Protein AF-A0A7R9VE18-F1 (afdb_monomer_lite)

Foldseek 3Di:
DQDLVNVVVVLVVVLVVLVVVPFDLDPPLFDCLLLPPVSLVVQQAQDLPDDVDPVVSVVSVVVVVVLNVLSVVLNVLVVCCVPPNDPSDDPVSSSSVNSRSSRVNVVVSVVRNVNSVVSVVVVVVVVVVVVVVCCLVPPDDPVRVVVVVVVVVVVVVVVVVVVD

Structure (mmCIF, N/CA/C/O backbone):
data_AF-A0A7R9VE18-F1
#
_entry.id   AF-A0A7R9VE18-F1
#
loop_
_atom_site.group_PDB
_atom_site.id
_atom_site.type_symbol
_atom_site.label_atom_id
_atom_site.label_alt_id
_atom_site.label_comp_id
_atom_site.label_asym_id
_atom_site.label_entity_id
_atom_site.label_seq_id
_atom_site.pdbx_PDB_ins_code
_atom_site.Cartn_x
_atom_site.Cartn_y
_atom_site.Cartn_z
_atom_site.occupancy
_atom_site.B_iso_or_equiv
_atom_site.auth_seq_id
_atom_site.auth_comp_id
_atom_site.auth_asym_id
_atom_site.auth_atom_id
_atom_site.pdbx_PDB_model_num
ATOM 1 N N . LYS A 1 1 ? -34.840 -4.458 14.237 1.00 66.94 1 LYS A N 1
ATOM 2 C CA . LYS A 1 1 ? -34.015 -3.691 15.209 1.00 66.94 1 LYS A CA 1
ATOM 3 C C . LYS A 1 1 ? -32.749 -4.490 15.499 1.00 66.94 1 LYS A C 1
ATOM 5 O O . LYS A 1 1 ? -32.875 -5.637 15.898 1.00 66.94 1 LYS A O 1
ATOM 10 N N . VAL A 1 2 ? -31.559 -3.929 15.269 1.00 76.50 2 VAL A N 1
ATOM 11 C CA . VAL A 1 2 ? -30.286 -4.607 15.578 1.00 76.50 2 VAL A CA 1
ATOM 12 C C . VAL A 1 2 ? -30.043 -4.544 17.085 1.00 76.50 2 VAL A C 1
ATOM 14 O O . VAL A 1 2 ? -30.038 -3.456 17.659 1.00 76.50 2 VAL A O 1
ATOM 17 N N . THR A 1 3 ? -29.860 -5.694 17.731 1.00 87.75 3 THR A N 1
ATOM 18 C CA . THR A 1 3 ? -29.634 -5.774 19.182 1.00 87.75 3 THR A CA 1
ATOM 19 C C . THR A 1 3 ? -28.140 -5.719 19.517 1.00 87.75 3 THR A C 1
ATOM 21 O O . THR A 1 3 ? -27.286 -6.006 18.675 1.00 87.75 3 THR A O 1
ATOM 24 N N . LYS A 1 4 ? -27.797 -5.357 20.761 1.00 84.25 4 LYS A N 1
ATOM 25 C CA . LYS A 1 4 ? -26.402 -5.338 21.244 1.00 84.25 4 LYS A CA 1
ATOM 26 C C . LYS A 1 4 ? -25.677 -6.688 21.028 1.00 84.25 4 LYS A C 1
ATOM 28 O O . LYS A 1 4 ? -24.573 -6.653 20.488 1.00 84.25 4 LYS A O 1
ATOM 33 N N . PRO A 1 5 ? -26.291 -7.858 21.312 1.00 87.19 5 PRO A N 1
ATOM 34 C CA . PRO A 1 5 ? -25.680 -9.157 21.013 1.00 87.19 5 PRO A CA 1
ATOM 35 C C . PRO A 1 5 ? -25.388 -9.388 19.525 1.00 87.19 5 PRO A C 1
ATOM 37 O O . PRO A 1 5 ? -24.366 -9.981 19.193 1.00 87.19 5 PRO A O 1
ATOM 40 N N . MET A 1 6 ? -26.244 -8.901 18.618 1.00 89.31 6 MET A N 1
ATOM 41 C CA . MET A 1 6 ? -26.006 -9.032 17.174 1.00 89.31 6 MET A CA 1
ATOM 42 C C . MET A 1 6 ? -24.781 -8.229 16.728 1.00 89.31 6 MET A C 1
ATOM 44 O O . MET A 1 6 ? -23.976 -8.742 15.957 1.00 89.31 6 MET A O 1
ATOM 48 N N . LYS A 1 7 ? -24.606 -7.001 17.240 1.00 86.38 7 LYS A N 1
ATOM 49 C CA . LYS A 1 7 ? -23.421 -6.175 16.942 1.00 86.38 7 LYS A CA 1
ATOM 50 C C . LYS A 1 7 ? -22.138 -6.832 17.444 1.00 86.38 7 LYS A C 1
ATOM 52 O O . LYS A 1 7 ? -21.143 -6.848 16.731 1.00 86.38 7 LYS A O 1
ATOM 57 N N . GLN A 1 8 ? -22.179 -7.399 18.649 1.00 87.56 8 GLN A N 1
ATOM 58 C CA . GLN A 1 8 ? -21.026 -8.077 19.233 1.00 87.56 8 GLN A CA 1
ATOM 59 C C . GLN A 1 8 ? -20.648 -9.336 18.445 1.00 87.56 8 GLN A C 1
ATOM 61 O O . GLN A 1 8 ? -19.475 -9.540 18.152 1.00 87.56 8 GLN A O 1
ATOM 66 N N . ARG A 1 9 ? -21.635 -10.144 18.036 1.00 92.06 9 ARG A N 1
ATOM 67 C CA . ARG A 1 9 ? -21.393 -11.310 17.177 1.00 92.06 9 ARG A CA 1
ATOM 68 C C . ARG A 1 9 ? -20.764 -10.903 15.845 1.00 92.06 9 ARG A C 1
ATOM 70 O O . ARG A 1 9 ? -19.720 -11.435 15.497 1.00 92.06 9 ARG A O 1
ATOM 77 N N . ALA A 1 10 ? -21.335 -9.905 15.170 1.00 92.75 10 ALA A N 1
ATOM 78 C CA . ALA A 1 10 ? -20.797 -9.404 13.907 1.00 92.75 10 ALA A CA 1
ATOM 79 C C . ALA A 1 10 ? -19.346 -8.906 14.038 1.00 92.75 10 ALA A C 1
ATOM 81 O O . ALA A 1 10 ? -18.534 -9.136 13.148 1.00 92.75 10 ALA A O 1
ATOM 82 N N . LEU A 1 11 ? -19.000 -8.259 15.157 1.00 92.19 11 LEU A N 1
ATOM 83 C CA . LEU A 1 11 ? -17.63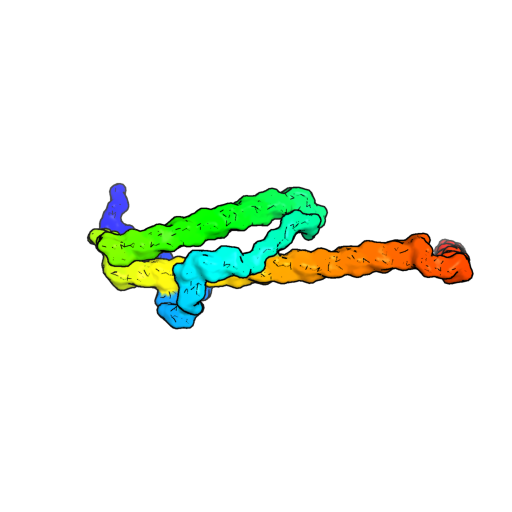8 -7.793 15.418 1.00 92.19 11 LEU A CA 1
ATOM 84 C C . LEU A 1 11 ? -16.651 -8.954 15.622 1.00 92.19 11 LEU A C 1
ATOM 86 O O . LEU A 1 11 ? -15.540 -8.926 15.095 1.00 92.19 11 LEU A O 1
ATOM 90 N N . VAL A 1 12 ? -17.057 -9.987 16.361 1.00 92.94 12 VAL A N 1
ATOM 91 C CA . VAL A 1 12 ? -16.240 -11.193 16.565 1.00 92.94 12 VAL A CA 1
ATOM 92 C C . VAL A 1 12 ? -16.041 -11.948 15.250 1.00 92.94 12 VAL A C 1
ATOM 94 O O . VAL A 1 12 ? -14.915 -12.346 14.944 1.00 92.94 12 VAL A O 1
ATOM 97 N N . ASP A 1 13 ? -17.101 -12.093 14.454 1.00 96.56 13 ASP A N 1
ATOM 98 C CA . ASP A 1 13 ? -17.043 -12.734 13.139 1.00 96.56 13 ASP A CA 1
ATOM 99 C C . ASP A 1 13 ? -16.123 -11.952 12.188 1.00 96.56 13 ASP A C 1
ATOM 101 O O . ASP A 1 13 ? -15.306 -12.549 11.484 1.00 96.56 13 ASP A O 1
ATOM 105 N N . LEU A 1 14 ? -16.169 -10.615 12.235 1.00 95.81 14 LEU A N 1
ATOM 106 C CA . LEU A 1 14 ? -15.249 -9.753 11.494 1.00 95.81 14 LEU A CA 1
ATOM 107 C C . LEU A 1 14 ? -13.789 -9.995 11.901 1.00 95.81 14 LEU A C 1
ATOM 109 O O . LEU A 1 14 ? -12.941 -10.175 11.032 1.00 95.81 14 LEU A O 1
ATOM 113 N N . PHE A 1 15 ? -13.471 -10.040 13.198 1.00 95.81 15 PHE A N 1
ATOM 114 C CA . PHE A 1 15 ? -12.097 -10.305 13.651 1.00 95.81 15 PHE A CA 1
ATOM 115 C C . PHE A 1 15 ? -11.588 -11.678 13.231 1.00 95.81 15 PHE A C 1
ATOM 117 O O . PHE A 1 15 ? -10.413 -11.822 12.887 1.00 95.81 15 PHE A O 1
ATOM 124 N N . LYS A 1 16 ? -12.462 -12.686 13.263 1.00 96.75 16 LYS A N 1
ATOM 125 C CA . LYS A 1 16 ? -12.130 -14.030 12.801 1.00 96.75 16 LYS A CA 1
ATOM 126 C C . LYS A 1 16 ? -11.820 -14.020 11.304 1.00 96.75 16 LYS A C 1
ATOM 128 O O . LYS A 1 16 ? -10.747 -14.474 10.919 1.00 96.75 16 LYS A O 1
ATOM 133 N N . SER A 1 17 ? -12.696 -13.417 10.503 1.00 97.62 17 SER A N 1
ATOM 134 C CA . SER A 1 17 ? -12.516 -13.295 9.054 1.00 97.62 17 SER A CA 1
ATOM 135 C C . SER A 1 17 ? -11.238 -12.531 8.692 1.00 97.62 17 SER A C 1
ATOM 137 O O . SER A 1 17 ? -10.455 -12.990 7.864 1.00 97.62 17 SER A O 1
ATOM 139 N N . LEU A 1 18 ? -10.944 -11.412 9.363 1.00 96.31 18 LEU A N 1
ATOM 140 C CA . LEU A 1 18 ? -9.703 -10.661 9.140 1.00 96.31 18 LEU A CA 1
ATOM 141 C C . LEU A 1 18 ? -8.462 -11.525 9.397 1.00 96.31 18 LEU A C 1
ATOM 143 O O . LEU A 1 18 ? -7.531 -11.528 8.595 1.00 96.31 18 LEU A O 1
ATOM 147 N N . LYS A 1 19 ? -8.458 -12.302 10.482 1.00 96.12 19 LYS A N 1
ATOM 148 C CA . LYS A 1 19 ? -7.345 -13.200 10.799 1.00 96.12 19 LYS A CA 1
ATOM 149 C C . LYS A 1 19 ? -7.192 -14.330 9.775 1.00 96.12 19 LYS A C 1
ATOM 151 O O . LYS A 1 19 ? -6.069 -14.662 9.410 1.00 96.12 19 LYS A O 1
ATOM 156 N N . GLU A 1 20 ? -8.301 -14.904 9.312 1.00 97.44 20 GLU A N 1
ATOM 157 C CA . GLU A 1 20 ? -8.314 -15.934 8.261 1.00 97.44 20 GLU A CA 1
ATOM 158 C C . GLU A 1 20 ? -7.766 -15.403 6.928 1.00 97.44 20 GLU A C 1
ATOM 160 O O . GLU A 1 20 ? -7.095 -16.135 6.209 1.00 97.44 20 GLU A O 1
ATOM 165 N N . ASN A 1 21 ? -7.957 -14.111 6.648 1.00 96.50 21 ASN A N 1
ATOM 166 C CA . ASN A 1 21 ? -7.415 -13.426 5.472 1.00 96.50 21 ASN A CA 1
ATOM 167 C C . ASN A 1 21 ? -5.995 -12.858 5.686 1.00 96.50 21 ASN A C 1
ATOM 169 O O . ASN A 1 21 ? -5.550 -11.994 4.933 1.00 96.50 21 ASN A O 1
ATOM 173 N N . GLY A 1 22 ? -5.272 -13.315 6.713 1.00 95.19 22 GLY A N 1
ATOM 174 C CA . GLY A 1 22 ? -3.863 -12.971 6.922 1.00 95.19 22 GLY A CA 1
ATOM 175 C C . GLY A 1 22 ? -3.605 -11.649 7.652 1.00 95.19 22 GLY A C 1
ATOM 176 O O . GLY A 1 22 ? -2.450 -11.241 7.774 1.00 95.19 22 GLY A O 1
ATOM 177 N N . PHE A 1 23 ? -4.631 -10.980 8.187 1.00 96.56 23 PHE A N 1
ATOM 178 C CA . PHE A 1 23 ? -4.404 -9.800 9.019 1.00 96.56 23 PHE A CA 1
ATOM 179 C C . PHE A 1 23 ? -3.913 -10.197 10.415 1.00 96.56 23 PHE A C 1
ATOM 181 O O . PHE A 1 23 ? -4.441 -11.108 11.057 1.00 96.56 23 PHE A O 1
ATOM 188 N N . SER A 1 24 ? -2.935 -9.454 10.933 1.00 95.00 24 SER A N 1
ATOM 189 C CA . SER A 1 24 ? -2.418 -9.645 12.286 1.00 95.00 24 SER A CA 1
ATOM 190 C C . SER A 1 24 ? -2.966 -8.594 13.248 1.00 95.00 24 SER A C 1
ATOM 192 O O . SER A 1 24 ? -2.941 -7.397 12.973 1.00 95.00 24 SER A O 1
ATOM 194 N N . SER A 1 25 ? -3.405 -9.041 14.425 1.00 92.88 25 SER A N 1
ATOM 195 C CA . SER A 1 25 ? -3.766 -8.168 15.548 1.00 92.88 25 SER A CA 1
ATOM 196 C C . SER A 1 25 ? -2.624 -7.993 16.561 1.00 92.88 25 SER A C 1
ATOM 198 O O . SER A 1 25 ? -2.837 -7.459 17.651 1.00 92.88 25 SER A O 1
ATOM 200 N N . LEU A 1 26 ? -1.429 -8.518 16.273 1.00 92.12 26 LEU A N 1
ATOM 201 C CA . LEU A 1 26 ? -0.285 -8.452 17.180 1.00 92.12 26 LEU A CA 1
ATOM 202 C C . LEU A 1 26 ? 0.329 -7.049 17.163 1.00 92.12 26 LEU A C 1
ATOM 204 O O . LEU A 1 26 ? 0.538 -6.453 16.115 1.00 92.12 26 LEU A O 1
ATOM 208 N N . LYS A 1 27 ? 0.692 -6.520 18.335 1.00 86.25 27 LYS A N 1
ATOM 209 C CA . LYS A 1 27 ? 1.298 -5.180 18.448 1.00 86.25 27 LYS A CA 1
ATOM 210 C C . LYS A 1 27 ? 2.607 -5.037 17.663 1.00 86.25 27 LYS A C 1
ATOM 212 O O . LYS A 1 27 ? 2.918 -3.948 17.187 1.00 86.25 27 LYS A O 1
ATOM 217 N N . TRP A 1 28 ? 3.362 -6.126 17.568 1.00 88.31 28 TRP A N 1
ATOM 218 C CA . TRP A 1 28 ? 4.713 -6.168 17.006 1.00 88.31 28 TRP A CA 1
ATOM 219 C C . TRP A 1 28 ? 4.737 -6.465 15.509 1.00 88.31 28 TRP A C 1
ATOM 221 O O . TRP A 1 28 ? 5.788 -6.344 14.896 1.00 88.31 28 TRP A O 1
ATOM 231 N N . SER A 1 29 ? 3.602 -6.850 14.911 1.00 89.75 29 SER A N 1
ATOM 232 C CA . SER A 1 29 ? 3.548 -7.101 13.467 1.00 89.75 29 SER A CA 1
ATOM 233 C C . SER A 1 29 ? 3.563 -5.816 12.644 1.00 89.75 29 SER A C 1
ATOM 235 O O . SER A 1 29 ? 3.686 -5.886 11.429 1.00 89.75 29 SER A O 1
ATOM 237 N N . VAL A 1 30 ? 3.413 -4.653 13.287 1.00 90.31 30 VAL A N 1
ATOM 238 C CA . VAL A 1 30 ? 3.412 -3.353 12.616 1.00 90.31 30 VAL A CA 1
ATOM 239 C C . VAL A 1 30 ? 4.520 -2.470 13.194 1.00 90.31 30 VAL A C 1
ATOM 241 O O . VAL A 1 30 ? 4.495 -2.187 14.398 1.00 90.31 30 VAL A O 1
ATOM 244 N N . PRO A 1 31 ? 5.477 -2.015 12.363 1.00 91.62 31 PRO A N 1
ATOM 245 C CA . PRO A 1 31 ? 6.499 -1.057 12.773 1.00 91.62 31 PRO A CA 1
ATOM 246 C C . PRO A 1 31 ? 5.876 0.244 13.293 1.00 91.62 31 PRO A C 1
ATOM 248 O O . PRO A 1 31 ? 4.845 0.696 12.791 1.00 91.62 31 PRO A O 1
ATOM 251 N N . SER A 1 32 ? 6.500 0.877 14.290 1.00 88.88 32 SER A N 1
ATOM 252 C CA . SER A 1 32 ? 5.981 2.121 14.879 1.00 88.88 32 SER A CA 1
ATOM 253 C C . SER A 1 32 ? 5.889 3.264 13.869 1.00 88.88 32 SER A C 1
ATOM 255 O O . SER A 1 32 ? 5.005 4.102 13.996 1.00 88.88 32 SER A O 1
ATOM 257 N N . GLN A 1 33 ? 6.723 3.246 12.832 1.00 89.62 33 GLN A N 1
ATOM 258 C CA . GLN A 1 33 ? 6.760 4.231 11.754 1.00 89.62 33 GLN A CA 1
ATOM 259 C C . GLN A 1 33 ? 5.428 4.314 10.996 1.00 89.62 33 GLN A C 1
ATOM 261 O O . GLN A 1 33 ? 5.014 5.396 10.611 1.00 89.62 33 GLN A O 1
ATOM 266 N N . ILE A 1 34 ? 4.689 3.206 10.859 1.00 88.56 34 ILE A N 1
ATOM 267 C CA . ILE A 1 34 ? 3.358 3.202 10.216 1.00 88.56 34 ILE A CA 1
ATOM 268 C C . ILE A 1 34 ? 2.321 3.985 11.040 1.00 88.56 34 ILE A C 1
ATOM 270 O O . ILE A 1 34 ? 1.256 4.362 10.545 1.00 88.56 34 ILE A O 1
ATOM 274 N N . ARG A 1 35 ? 2.607 4.248 12.320 1.00 86.31 35 ARG A N 1
ATOM 275 C CA . ARG A 1 35 ? 1.752 5.082 13.171 1.00 86.31 35 ARG A CA 1
ATOM 276 C C . ARG A 1 35 ? 2.006 6.572 12.973 1.00 86.31 35 ARG A C 1
ATOM 278 O O . ARG A 1 35 ? 1.146 7.372 13.327 1.00 86.31 35 ARG A O 1
ATOM 285 N N . GLU A 1 36 ? 3.151 6.935 12.410 1.00 88.56 36 GLU A N 1
ATOM 286 C CA . GLU A 1 36 ? 3.571 8.314 12.213 1.00 88.56 36 GLU A CA 1
ATOM 287 C C . GLU A 1 36 ? 3.193 8.776 10.806 1.00 88.56 36 GLU A C 1
ATOM 289 O O . GLU A 1 36 ? 3.773 8.340 9.813 1.00 88.56 36 GLU A O 1
ATOM 294 N N . MET A 1 37 ? 2.240 9.709 10.714 1.00 84.88 37 MET A N 1
ATOM 295 C CA . MET A 1 37 ? 1.785 10.250 9.426 1.00 84.88 37 MET A CA 1
ATOM 296 C C . MET A 1 37 ? 2.950 10.764 8.572 1.00 84.88 37 MET A C 1
ATOM 298 O O . MET A 1 37 ? 2.996 10.511 7.375 1.00 84.88 37 MET A O 1
ATOM 302 N N . ILE A 1 38 ? 3.922 11.435 9.194 1.00 87.31 38 ILE A N 1
ATOM 303 C CA . ILE A 1 38 ? 5.091 11.993 8.502 1.00 87.31 38 ILE A CA 1
ATOM 304 C C . ILE A 1 38 ? 5.864 10.900 7.748 1.00 87.31 38 ILE A C 1
ATOM 306 O O . ILE A 1 38 ? 6.257 11.120 6.607 1.00 87.31 38 ILE A O 1
ATOM 310 N N . GLN A 1 39 ? 6.023 9.714 8.339 1.00 89.31 39 GLN A N 1
ATOM 311 C CA . GLN A 1 39 ? 6.731 8.594 7.709 1.00 89.31 39 GLN A CA 1
ATOM 312 C C . GLN A 1 39 ? 5.942 8.026 6.523 1.00 89.31 39 GLN A C 1
ATOM 314 O O . GLN A 1 39 ? 6.522 7.677 5.499 1.00 89.31 39 GLN A O 1
ATOM 319 N N . LEU A 1 40 ? 4.608 7.977 6.623 1.00 87.69 40 LEU A N 1
ATOM 320 C CA . LEU A 1 40 ? 3.747 7.532 5.521 1.00 87.69 40 LEU A CA 1
ATOM 321 C C . LEU A 1 40 ? 3.824 8.476 4.318 1.00 87.69 40 LEU A C 1
ATOM 323 O O . LEU A 1 40 ? 3.819 8.017 3.178 1.00 87.69 40 LEU A O 1
ATOM 327 N N . LEU A 1 41 ? 3.929 9.786 4.563 1.00 86.25 41 LEU A N 1
ATOM 328 C CA . LEU A 1 41 ? 4.070 10.789 3.504 1.00 86.25 41 LEU A CA 1
ATOM 329 C C . LEU A 1 41 ? 5.417 10.694 2.769 1.00 86.25 41 LEU A C 1
ATOM 331 O O . LEU A 1 41 ? 5.511 11.143 1.631 1.00 86.25 41 LEU A O 1
ATOM 335 N N . GLN A 1 42 ? 6.440 10.104 3.395 1.00 89.00 42 GLN A N 1
ATOM 336 C CA . GLN A 1 42 ? 7.759 9.887 2.791 1.00 89.00 42 GLN A CA 1
ATOM 337 C C . GLN A 1 42 ? 7.823 8.633 1.908 1.00 89.00 42 GLN A C 1
ATOM 339 O O . GLN A 1 42 ? 8.825 8.415 1.226 1.00 89.00 42 GLN A O 1
ATOM 344 N N . LEU A 1 43 ? 6.778 7.800 1.903 1.00 89.00 43 LEU A N 1
ATOM 345 C CA . LEU A 1 43 ? 6.749 6.597 1.078 1.00 89.00 43 LEU A CA 1
ATOM 346 C C . LEU A 1 43 ? 6.745 6.954 -0.417 1.00 89.00 43 LEU A C 1
ATOM 348 O O . LEU A 1 43 ? 6.025 7.876 -0.821 1.00 89.00 43 LEU A O 1
ATOM 352 N N . PRO A 1 44 ? 7.468 6.187 -1.254 1.00 87.12 44 PRO A N 1
ATOM 353 C CA . PRO A 1 44 ? 7.583 6.451 -2.683 1.00 87.12 44 PRO A CA 1
ATOM 354 C C . PRO A 1 44 ? 6.206 6.557 -3.336 1.00 87.12 44 PRO A C 1
ATOM 356 O O . PRO A 1 44 ? 5.348 5.691 -3.154 1.00 87.12 44 PRO A O 1
ATOM 359 N N . ILE A 1 45 ? 6.005 7.645 -4.077 1.00 85.12 45 ILE A N 1
ATOM 360 C CA . ILE A 1 45 ? 4.778 7.902 -4.826 1.00 85.12 45 ILE A CA 1
ATOM 361 C C . ILE A 1 45 ? 4.942 7.264 -6.207 1.00 85.12 45 ILE A C 1
ATOM 363 O O . ILE A 1 45 ? 5.941 7.555 -6.874 1.00 85.12 45 ILE A O 1
ATOM 367 N N . PRO A 1 46 ? 4.004 6.416 -6.654 1.00 80.00 46 PRO A N 1
ATOM 368 C CA . PRO A 1 46 ? 4.029 5.897 -8.012 1.00 80.00 46 PRO A CA 1
ATOM 369 C C . PRO A 1 46 ? 4.021 7.063 -9.023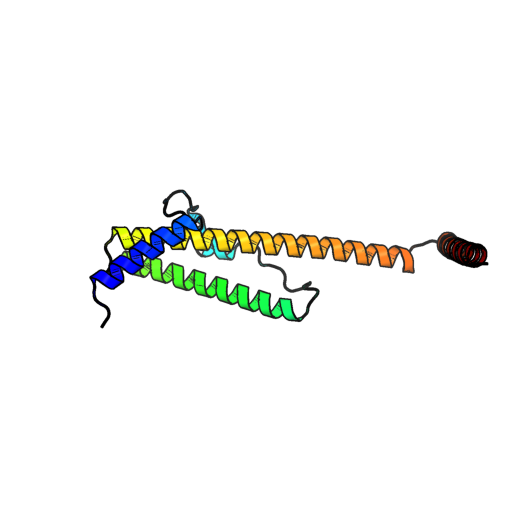 1.00 80.00 46 PRO A C 1
ATOM 371 O O . PRO A 1 46 ? 3.159 7.946 -8.931 1.00 80.00 46 PRO A O 1
ATOM 374 N N . PRO A 1 47 ? 4.991 7.136 -9.951 1.00 75.50 47 PRO A N 1
ATOM 375 C CA . PRO A 1 47 ? 5.089 8.256 -10.877 1.00 75.50 47 PRO A CA 1
ATOM 376 C C . PRO A 1 47 ? 3.927 8.239 -11.880 1.00 75.50 47 PRO A C 1
ATOM 378 O O . PRO A 1 47 ? 3.531 7.191 -12.379 1.00 75.50 47 PRO A O 1
ATOM 381 N N . LYS A 1 48 ? 3.388 9.423 -12.199 1.00 72.00 48 LYS A N 1
ATOM 382 C CA . LYS A 1 48 ? 2.228 9.581 -13.100 1.00 72.00 48 LYS A CA 1
ATOM 383 C C . LYS A 1 48 ? 2.558 9.409 -14.590 1.00 72.00 48 LYS A C 1
ATOM 385 O O . LYS A 1 48 ? 1.646 9.317 -15.401 1.00 72.00 48 LYS A O 1
ATOM 390 N N . ALA A 1 49 ? 3.840 9.465 -14.952 1.00 61.62 49 ALA A N 1
ATOM 391 C CA . ALA A 1 49 ? 4.274 9.807 -16.306 1.00 61.62 49 ALA A CA 1
ATOM 392 C C . ALA A 1 49 ? 4.216 8.661 -17.334 1.00 61.62 49 ALA A C 1
ATOM 394 O O . ALA A 1 49 ? 4.238 8.954 -18.522 1.00 61.62 49 ALA A O 1
ATOM 395 N N . MET A 1 50 ? 4.112 7.395 -16.919 1.00 60.06 50 MET A N 1
ATOM 396 C CA . MET A 1 50 ? 4.211 6.250 -17.839 1.00 60.06 50 MET A CA 1
ATOM 397 C C . MET A 1 50 ? 3.226 5.132 -17.507 1.00 60.06 50 MET A C 1
ATOM 399 O O . MET A 1 50 ? 3.582 3.972 -17.325 1.00 60.06 50 MET A O 1
ATOM 403 N N . LEU A 1 51 ? 1.948 5.482 -17.433 1.00 59.44 51 LEU A N 1
ATOM 404 C CA . LEU A 1 51 ? 0.912 4.473 -17.560 1.00 59.44 51 LEU A CA 1
ATOM 405 C C . LEU A 1 51 ? 0.515 4.402 -19.032 1.00 59.44 51 LEU A C 1
ATOM 407 O O . LEU A 1 51 ? -0.100 5.312 -19.583 1.00 59.44 51 LEU A O 1
ATOM 411 N N . TRP A 1 52 ? 0.953 3.315 -19.662 1.00 60.94 52 TRP A N 1
ATOM 412 C CA . TRP A 1 52 ? 0.785 2.979 -21.075 1.00 60.94 52 TRP A CA 1
ATOM 4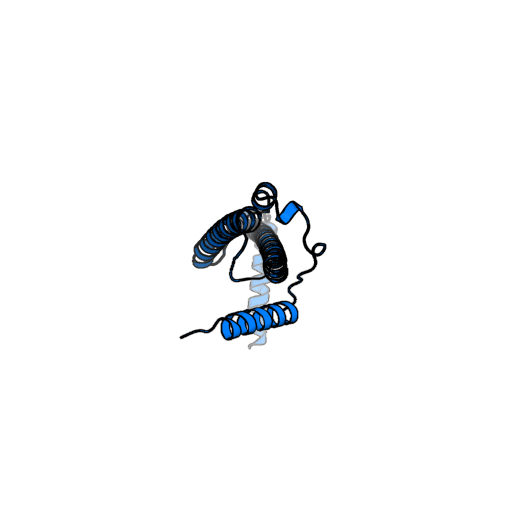13 C C . TRP A 1 52 ? -0.686 2.992 -21.521 1.00 60.94 52 TRP A C 1
ATOM 415 O O . TRP A 1 52 ? -0.983 3.150 -22.704 1.00 60.94 52 TRP A O 1
ATOM 425 N N . LEU A 1 53 ? -1.616 2.922 -20.565 1.00 57.56 53 LEU A N 1
ATOM 426 C CA . LEU A 1 53 ? -3.007 3.300 -20.741 1.00 57.56 53 LEU A CA 1
ATOM 427 C C . LEU A 1 53 ? -3.270 4.646 -20.059 1.00 57.56 53 LEU A C 1
ATOM 429 O O . LEU A 1 53 ? -3.168 4.780 -18.841 1.00 57.56 53 LEU A O 1
ATOM 433 N N . LYS A 1 54 ? -3.701 5.642 -20.842 1.00 60.62 54 LYS A N 1
ATOM 434 C CA . LYS A 1 54 ? -4.146 6.955 -20.337 1.00 60.62 54 LYS A CA 1
ATOM 435 C C . LYS A 1 54 ? -5.203 6.853 -19.225 1.00 60.62 54 LYS A C 1
ATOM 437 O O . LYS A 1 54 ? -5.272 7.744 -18.380 1.00 60.62 54 LYS A O 1
ATOM 442 N N . ASP A 1 55 ? -5.987 5.777 -19.210 1.00 68.38 55 ASP A N 1
ATOM 443 C CA . ASP A 1 55 ? -7.019 5.525 -18.201 1.00 68.38 55 ASP A CA 1
ATOM 444 C C . ASP A 1 55 ? -6.431 5.174 -16.824 1.00 68.38 55 ASP A C 1
ATOM 446 O O . ASP A 1 55 ? -6.988 5.552 -15.789 1.00 68.38 55 ASP A O 1
ATOM 450 N N . ASP A 1 56 ? -5.255 4.551 -16.782 1.00 74.12 56 ASP A N 1
ATOM 451 C CA . ASP A 1 56 ? -4.646 4.092 -15.535 1.00 74.12 56 ASP A CA 1
ATOM 452 C C . ASP A 1 56 ? -4.092 5.262 -14.706 1.00 74.12 56 ASP A C 1
ATOM 454 O O . ASP A 1 56 ? -4.067 5.193 -13.477 1.00 74.12 56 ASP A O 1
ATOM 458 N N . ALA A 1 57 ? -3.682 6.371 -15.336 1.00 79.12 57 ALA A N 1
ATOM 459 C CA . ALA A 1 57 ? -3.148 7.538 -14.623 1.00 79.12 57 ALA A CA 1
ATOM 460 C C . ALA A 1 57 ? -4.193 8.195 -13.710 1.00 79.12 57 ALA A C 1
ATOM 462 O O . ALA A 1 57 ? -3.892 8.571 -12.572 1.00 79.12 57 ALA A O 1
ATOM 463 N N . ALA A 1 58 ? -5.439 8.285 -14.181 1.00 83.31 58 ALA A N 1
ATOM 464 C CA . ALA A 1 58 ? -6.554 8.779 -13.381 1.00 83.31 58 ALA A CA 1
ATOM 465 C C . ALA A 1 58 ? -6.907 7.809 -12.242 1.00 83.31 58 ALA A C 1
ATOM 467 O O . ALA A 1 58 ? -7.192 8.247 -11.123 1.00 83.31 58 ALA A O 1
ATOM 468 N N . VAL A 1 59 ? -6.851 6.497 -12.504 1.00 84.88 59 VAL A N 1
ATOM 469 C CA . VAL A 1 59 ? -7.075 5.453 -11.492 1.00 84.88 59 VAL A CA 1
ATOM 470 C C . VAL A 1 59 ? -6.012 5.520 -10.401 1.00 84.88 59 VAL A C 1
ATOM 472 O O . VAL A 1 59 ? -6.356 5.525 -9.219 1.00 84.88 59 VAL A O 1
ATOM 475 N N . LEU A 1 60 ? -4.739 5.643 -10.775 1.00 84.44 60 LEU A N 1
ATOM 476 C CA . LEU A 1 60 ? -3.625 5.743 -9.840 1.00 84.44 60 LEU A CA 1
ATOM 477 C C . LEU A 1 60 ? -3.742 7.001 -8.975 1.00 84.44 60 LEU A C 1
ATOM 479 O O . LEU A 1 60 ? -3.613 6.931 -7.757 1.00 84.44 60 LEU A O 1
ATOM 483 N N . GLU A 1 61 ? -4.062 8.149 -9.573 1.00 86.00 61 GLU A N 1
ATOM 484 C CA . GLU A 1 61 ? -4.283 9.379 -8.814 1.00 86.00 61 GLU A CA 1
ATOM 485 C C . GLU A 1 61 ? -5.475 9.266 -7.853 1.00 86.00 61 GLU A C 1
ATOM 487 O O . GLU A 1 61 ? -5.399 9.721 -6.709 1.00 86.00 61 GLU A O 1
ATOM 492 N N . SER A 1 62 ? -6.571 8.646 -8.292 1.00 90.12 62 SER A N 1
ATOM 493 C CA . SER A 1 62 ? -7.726 8.372 -7.434 1.00 90.12 62 SER A CA 1
ATOM 494 C C . SER A 1 62 ? -7.351 7.458 -6.261 1.00 90.12 62 SER A C 1
ATOM 496 O O . SER A 1 62 ? -7.695 7.754 -5.113 1.00 90.12 62 SER A O 1
ATOM 498 N N . ALA A 1 63 ? -6.588 6.393 -6.524 1.00 89.12 63 ALA A N 1
ATOM 499 C CA . ALA A 1 63 ? -6.093 5.464 -5.513 1.00 89.12 63 ALA A CA 1
ATOM 500 C C . ALA A 1 63 ? -5.172 6.158 -4.498 1.00 89.12 63 ALA A C 1
ATOM 502 O O . ALA A 1 63 ? -5.327 5.961 -3.293 1.00 89.12 63 ALA A O 1
ATOM 503 N N . GLU A 1 64 ? -4.279 7.034 -4.959 1.00 89.75 64 GLU A N 1
ATOM 504 C CA . GLU A 1 64 ? -3.420 7.847 -4.096 1.00 89.75 64 GLU A CA 1
ATOM 505 C C . GLU A 1 64 ? -4.240 8.779 -3.197 1.00 89.75 64 GLU A C 1
ATOM 507 O O . GLU A 1 64 ? -4.046 8.803 -1.980 1.00 89.75 64 GLU A O 1
ATOM 512 N N . ARG A 1 65 ? -5.228 9.498 -3.747 1.00 91.31 65 ARG A N 1
ATOM 513 C CA . ARG A 1 65 ? -6.131 10.333 -2.931 1.00 91.31 65 ARG A CA 1
ATOM 514 C C . ARG A 1 65 ? -6.884 9.507 -1.892 1.00 91.31 65 ARG A C 1
ATOM 516 O O . ARG A 1 65 ? -7.027 9.949 -0.752 1.00 91.31 65 ARG A O 1
ATOM 523 N N . TYR A 1 66 ? -7.362 8.323 -2.275 1.00 91.81 66 TYR A N 1
ATOM 524 C CA . TYR A 1 66 ? -8.038 7.410 -1.360 1.00 91.81 66 TYR A CA 1
ATOM 525 C C . TYR A 1 66 ? -7.101 6.969 -0.229 1.00 91.81 66 TYR A C 1
ATOM 527 O O . TYR A 1 66 ? -7.482 7.048 0.937 1.00 91.81 66 TYR A O 1
ATOM 535 N N . PHE A 1 67 ? -5.858 6.598 -0.552 1.00 91.31 67 PHE A N 1
ATOM 536 C CA . PHE A 1 67 ? -4.837 6.230 0.428 1.00 91.31 67 PHE A CA 1
ATOM 537 C C . PHE A 1 67 ? -4.565 7.358 1.434 1.00 91.31 67 PHE A C 1
ATOM 539 O O . PHE A 1 67 ? -4.575 7.117 2.646 1.00 91.31 67 PHE A O 1
ATOM 546 N N . TYR A 1 68 ? -4.381 8.597 0.964 1.00 91.00 68 TYR A N 1
ATOM 547 C CA . TYR A 1 68 ? -4.178 9.748 1.848 1.00 91.00 68 TYR A CA 1
ATOM 548 C C . TYR A 1 68 ? -5.387 9.997 2.748 1.00 91.00 68 TYR A C 1
ATOM 550 O O . TYR A 1 68 ? -5.225 10.148 3.961 1.00 91.00 68 TYR A O 1
ATOM 558 N N . ARG A 1 69 ? -6.600 9.985 2.181 1.00 92.00 69 ARG A N 1
ATOM 559 C CA . ARG A 1 69 ? -7.833 10.163 2.955 1.00 92.00 69 ARG A CA 1
ATOM 560 C C . ARG A 1 69 ? -7.954 9.103 4.049 1.00 92.00 69 ARG A C 1
ATOM 562 O O . ARG A 1 69 ? -8.107 9.457 5.213 1.00 92.00 69 ARG A O 1
ATOM 569 N N . SER A 1 70 ? -7.805 7.826 3.700 1.00 90.94 70 SER A N 1
ATOM 570 C CA . SER A 1 70 ? -7.885 6.725 4.665 1.00 90.94 70 SER A CA 1
ATOM 571 C C . SER A 1 70 ? -6.791 6.791 5.732 1.00 90.94 70 SER A C 1
ATOM 573 O O . SER A 1 70 ? -7.049 6.465 6.888 1.00 90.94 70 SER A O 1
ATOM 575 N N . SER A 1 71 ? -5.586 7.253 5.391 1.00 91.06 71 SER A N 1
ATOM 576 C CA . SER A 1 71 ? -4.504 7.436 6.369 1.00 91.06 71 SER A CA 1
ATOM 577 C C . SER A 1 71 ? -4.843 8.521 7.398 1.00 91.06 71 SER A C 1
ATOM 579 O O . SER A 1 71 ? -4.579 8.354 8.596 1.00 91.06 71 SER A O 1
ATOM 581 N N . VAL A 1 72 ? -5.440 9.631 6.948 1.00 91.62 72 VAL A N 1
ATOM 582 C CA . VAL A 1 72 ? -5.872 10.737 7.819 1.00 91.62 72 VAL A CA 1
ATOM 583 C C . VAL A 1 72 ? -7.025 10.294 8.712 1.00 91.62 72 VAL A C 1
ATOM 585 O O . VAL A 1 72 ? -6.933 10.451 9.929 1.00 91.62 72 VAL A O 1
ATOM 588 N N . GLU A 1 73 ? -8.056 9.679 8.131 1.00 91.94 73 GLU A N 1
ATOM 589 C CA . GLU A 1 73 ? -9.203 9.133 8.866 1.00 91.94 73 GLU A CA 1
ATOM 590 C C . GLU A 1 73 ? -8.748 8.135 9.935 1.00 91.94 73 GLU A C 1
ATOM 592 O O . GLU A 1 73 ? -9.161 8.217 11.090 1.00 91.94 73 GLU A O 1
ATOM 597 N N . LEU A 1 74 ? -7.822 7.232 9.596 1.00 91.69 74 LEU A N 1
ATOM 598 C CA . LEU A 1 74 ? -7.296 6.268 10.555 1.00 91.69 74 LEU A CA 1
ATOM 599 C C . LEU A 1 74 ? -6.533 6.938 11.704 1.00 91.69 74 LEU A C 1
ATOM 601 O O . LEU A 1 74 ? -6.621 6.501 12.852 1.00 91.69 74 LEU A O 1
ATOM 605 N N . SER A 1 75 ? -5.789 8.003 11.415 1.00 90.81 75 SER A N 1
ATOM 606 C CA . SER A 1 75 ? -5.059 8.751 12.443 1.00 90.81 75 SER A CA 1
ATOM 607 C C . SER A 1 75 ? -6.009 9.495 13.383 1.00 90.81 75 SER A C 1
ATOM 609 O O . SER A 1 75 ? -5.791 9.494 14.594 1.00 90.81 75 SER A O 1
ATOM 611 N N . GLN A 1 76 ? -7.094 10.061 12.850 1.00 91.00 76 GLN A N 1
ATOM 612 C CA . GLN A 1 76 ? -8.154 10.681 13.648 1.00 91.00 76 GLN A CA 1
ATOM 613 C C . GLN A 1 76 ? -8.860 9.646 14.530 1.00 91.00 76 GLN A C 1
ATOM 615 O O . GLN A 1 76 ? -8.959 9.846 15.739 1.00 91.00 76 GLN A O 1
ATOM 620 N N . LEU A 1 77 ? -9.240 8.494 13.969 1.00 89.62 77 LEU A N 1
ATOM 621 C CA . LEU A 1 77 ? -9.865 7.402 14.721 1.00 89.62 77 LEU A CA 1
ATOM 622 C C . LEU A 1 77 ? -8.985 6.912 15.877 1.00 89.62 77 LEU A C 1
ATOM 624 O O . LEU A 1 77 ? -9.488 6.650 16.967 1.00 89.62 77 LEU A O 1
ATOM 628 N N . ARG A 1 78 ? -7.663 6.817 15.681 1.00 89.38 78 ARG A N 1
ATOM 629 C CA . ARG A 1 78 ? -6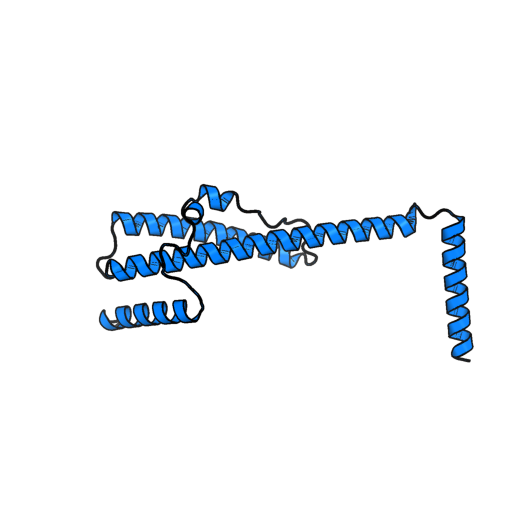.726 6.478 16.768 1.00 89.38 78 ARG A CA 1
ATOM 630 C C . ARG A 1 78 ? -6.767 7.507 17.897 1.00 89.38 78 ARG A C 1
ATOM 632 O O . ARG A 1 78 ? -6.807 7.117 19.063 1.00 89.38 78 ARG A O 1
ATOM 639 N N . ALA A 1 79 ? -6.777 8.797 17.562 1.00 89.25 79 ALA A N 1
ATOM 640 C CA . ALA A 1 79 ? -6.866 9.866 18.553 1.00 89.25 79 ALA A CA 1
ATOM 641 C C . ALA A 1 79 ? -8.199 9.815 19.321 1.00 89.25 79 ALA A C 1
ATOM 643 O O . ALA A 1 79 ? -8.204 9.884 20.550 1.00 89.25 79 ALA A O 1
ATOM 644 N N . GLU A 1 80 ? -9.316 9.601 18.623 1.00 90.00 80 GLU A N 1
ATOM 645 C CA . GLU A 1 80 ? -10.641 9.469 19.240 1.00 90.00 80 GLU A CA 1
ATOM 646 C C . GLU A 1 80 ? -10.734 8.258 20.175 1.00 90.00 80 GLU A C 1
ATOM 648 O O . GLU A 1 80 ? -11.218 8.382 21.302 1.00 90.00 80 GLU A O 1
ATOM 653 N N . ILE A 1 81 ? -10.227 7.095 19.752 1.00 88.94 81 ILE A N 1
ATOM 654 C CA . ILE A 1 81 ? -10.189 5.885 20.587 1.00 88.94 81 ILE A CA 1
ATOM 655 C C . ILE A 1 81 ? -9.348 6.127 21.845 1.00 88.94 81 ILE A C 1
ATOM 657 O O . ILE A 1 81 ? -9.746 5.700 22.930 1.00 88.94 81 ILE A O 1
ATOM 661 N N . ALA A 1 82 ? -8.210 6.814 21.716 1.00 87.44 82 ALA A N 1
ATOM 662 C CA . ALA A 1 82 ? -7.334 7.121 22.843 1.00 87.44 82 ALA A CA 1
ATOM 663 C C . ALA A 1 82 ? -7.971 8.103 23.840 1.00 87.44 82 ALA A C 1
ATOM 665 O O . ALA A 1 82 ? -7.760 7.964 25.044 1.00 87.44 82 ALA A O 1
ATOM 666 N N . MET A 1 83 ? -8.748 9.076 23.356 1.00 88.00 83 MET A N 1
ATOM 667 C CA . MET A 1 83 ? -9.367 10.108 24.193 1.00 88.00 83 MET A CA 1
ATOM 668 C C . MET A 1 83 ? -10.694 9.675 24.818 1.00 88.00 83 MET A C 1
ATOM 670 O O . MET A 1 83 ? -10.917 9.889 26.007 1.00 88.00 83 MET A O 1
ATOM 674 N N . PHE A 1 84 ? -11.589 9.098 24.018 1.00 86.81 84 PHE A N 1
ATOM 675 C CA . PHE A 1 84 ? -12.984 8.870 24.403 1.00 86.81 84 PHE A CA 1
ATOM 676 C C . PHE A 1 84 ? -13.326 7.387 24.542 1.00 86.81 84 PHE A C 1
ATOM 678 O O . PHE A 1 84 ? -14.197 7.017 25.334 1.00 86.81 84 PHE A O 1
ATOM 685 N N . GLY A 1 85 ? -12.647 6.527 23.782 1.00 85.94 85 GLY A N 1
ATOM 686 C CA . GLY A 1 85 ? -13.008 5.120 23.662 1.00 85.94 85 GLY A CA 1
ATOM 687 C C . GLY A 1 85 ? -14.445 4.930 23.157 1.00 85.94 85 GLY A C 1
ATOM 688 O O . GLY A 1 85 ? -15.003 5.760 22.445 1.00 85.94 85 GLY A O 1
ATOM 689 N N . SER A 1 86 ? -15.066 3.811 23.529 1.00 84.31 86 SER A N 1
ATOM 690 C CA . SER A 1 86 ? -16.437 3.475 23.149 1.00 84.31 86 SER A CA 1
ATOM 691 C C . SER A 1 86 ? -17.209 2.960 24.353 1.00 84.31 86 SER A C 1
ATOM 693 O O . SER A 1 86 ? -16.726 2.116 25.103 1.00 84.31 86 SER A O 1
ATOM 695 N N . GLN A 1 87 ? -18.450 3.423 24.505 1.00 83.62 87 GLN A N 1
ATOM 696 C CA . GLN A 1 87 ? -19.397 2.879 25.484 1.00 83.62 87 GLN A CA 1
ATOM 697 C C . GLN A 1 87 ? -20.027 1.555 25.016 1.00 83.62 87 GLN A C 1
ATOM 699 O O . GLN A 1 87 ? -20.630 0.826 25.8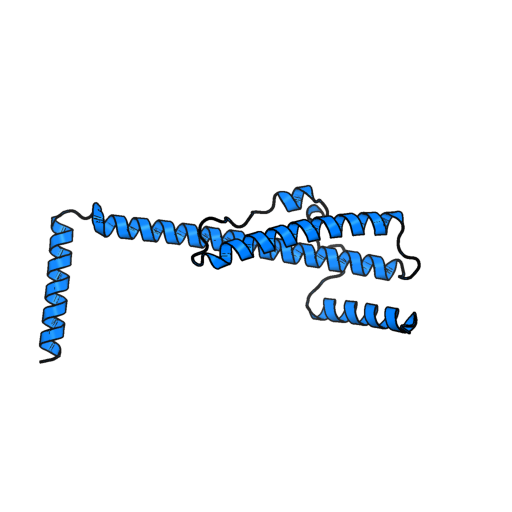04 1.00 83.62 87 GLN A O 1
ATOM 704 N N . TYR A 1 88 ? -19.910 1.245 23.721 1.00 82.06 88 TYR A N 1
ATOM 705 C CA . TYR A 1 88 ? -20.578 0.107 23.087 1.00 82.06 88 TYR A CA 1
ATOM 706 C C . TYR A 1 88 ? -19.636 -1.059 22.784 1.00 82.06 88 TYR A C 1
ATOM 708 O O . TYR A 1 88 ? -20.115 -2.178 22.602 1.00 82.06 88 TYR A O 1
ATOM 716 N N . ILE A 1 89 ? -18.330 -0.797 22.729 1.00 86.38 89 ILE A N 1
ATOM 717 C CA . ILE A 1 89 ? -17.280 -1.757 22.384 1.00 86.38 89 ILE A CA 1
ATOM 718 C C . ILE A 1 89 ? -16.307 -1.836 23.558 1.00 86.38 89 ILE A C 1
ATOM 720 O O . ILE A 1 89 ? -15.913 -0.815 24.118 1.00 86.38 89 ILE A O 1
ATOM 724 N N . SER A 1 90 ? -15.913 -3.046 23.949 1.00 89.50 90 SER A N 1
ATOM 725 C CA . SER A 1 90 ? -14.946 -3.210 25.032 1.00 89.50 90 SER A CA 1
ATOM 726 C C . SER A 1 90 ? -13.569 -2.661 24.646 1.00 89.50 90 SER A C 1
ATOM 728 O O . SER A 1 90 ? -13.170 -2.659 23.481 1.00 89.50 90 SER A O 1
ATOM 730 N N . GLN A 1 91 ? -12.778 -2.272 25.646 1.00 89.25 91 GLN A N 1
ATOM 731 C CA . GLN A 1 91 ? -11.395 -1.821 25.440 1.00 89.25 91 GLN A CA 1
ATOM 732 C C . GLN A 1 91 ? -10.532 -2.852 24.698 1.00 89.25 91 GLN A C 1
ATOM 734 O O . GLN A 1 91 ? -9.657 -2.497 23.910 1.00 89.25 91 GLN A O 1
ATOM 739 N N . ARG A 1 92 ? -10.793 -4.146 24.916 1.00 90.38 92 ARG A N 1
ATOM 740 C CA . ARG A 1 92 ? -10.105 -5.229 24.207 1.00 90.38 92 ARG A CA 1
ATOM 741 C C . ARG A 1 92 ? -10.464 -5.248 22.723 1.00 90.38 92 ARG A C 1
ATOM 743 O O . ARG A 1 92 ? -9.568 -5.357 21.894 1.00 90.38 92 ARG A O 1
ATOM 750 N N . GLU A 1 93 ? -11.747 -5.155 22.395 1.00 91.44 93 GLU A N 1
ATOM 751 C CA . GLU A 1 93 ? -12.225 -5.155 21.010 1.00 91.44 93 GLU A CA 1
ATOM 752 C C . GLU A 1 93 ? -11.762 -3.899 20.259 1.00 91.44 93 GLU A C 1
ATOM 754 O O . GLU A 1 93 ? -11.306 -4.014 19.126 1.00 91.44 93 GLU A O 1
ATOM 759 N N . MET A 1 94 ? -11.764 -2.726 20.905 1.00 91.12 94 MET A N 1
ATOM 760 C CA . MET A 1 94 ? -11.209 -1.500 20.314 1.00 91.12 94 MET A CA 1
ATOM 761 C C . MET A 1 94 ? -9.719 -1.636 20.004 1.00 91.12 94 MET A C 1
ATOM 763 O O . MET A 1 94 ? -9.289 -1.303 18.903 1.00 91.12 94 MET A O 1
ATOM 767 N N . LYS A 1 95 ? -8.931 -2.191 20.935 1.00 90.81 95 LYS A N 1
ATOM 768 C CA . LYS A 1 95 ? -7.514 -2.480 20.677 1.00 90.81 95 LYS A CA 1
ATOM 769 C C . LYS A 1 95 ? -7.343 -3.461 19.522 1.00 90.81 95 LYS A C 1
ATOM 771 O O . LYS A 1 95 ? -6.451 -3.268 18.711 1.00 90.81 95 LYS A O 1
ATOM 776 N N . LEU A 1 96 ? -8.175 -4.497 19.413 1.00 93.38 96 LEU A N 1
ATOM 777 C CA . LEU A 1 96 ? -8.110 -5.418 18.272 1.00 93.38 96 LEU A CA 1
ATOM 778 C C . LEU A 1 96 ? -8.397 -4.700 16.948 1.00 93.38 96 LEU A C 1
ATOM 780 O O . LEU A 1 96 ? -7.630 -4.880 16.006 1.00 93.38 96 LEU A O 1
ATOM 784 N N . MET A 1 97 ? -9.431 -3.853 16.892 1.00 92.38 97 MET A N 1
ATOM 785 C CA . MET A 1 97 ? -9.727 -3.030 15.710 1.00 92.38 97 MET A CA 1
ATOM 786 C C . MET A 1 97 ? -8.545 -2.141 15.336 1.00 92.38 97 MET A C 1
ATOM 788 O O . MET A 1 97 ? -8.128 -2.137 14.180 1.00 92.38 97 MET A O 1
ATOM 792 N N . GLU A 1 98 ? -7.967 -1.443 16.316 1.00 91.75 98 GLU A N 1
ATOM 793 C CA . GLU A 1 98 ? -6.785 -0.606 16.116 1.00 91.75 98 GLU A CA 1
ATOM 794 C C . GLU A 1 98 ? -5.642 -1.426 15.497 1.00 91.75 98 GLU A C 1
ATOM 796 O O . GLU A 1 98 ? -5.092 -1.034 14.471 1.00 91.75 98 GLU A O 1
ATOM 801 N N . ARG A 1 99 ? -5.325 -2.609 16.036 1.00 93.25 99 ARG A N 1
ATOM 802 C CA . ARG A 1 99 ? -4.225 -3.443 15.515 1.00 93.25 99 ARG A CA 1
ATOM 803 C C . ARG A 1 99 ? -4.492 -3.985 14.118 1.00 93.25 99 ARG A C 1
ATOM 805 O O . ARG A 1 99 ? -3.595 -3.945 13.282 1.00 93.25 99 ARG A O 1
ATOM 812 N N . PHE A 1 100 ? -5.711 -4.438 13.841 1.00 95.19 100 PHE A N 1
ATOM 813 C CA . PHE A 1 100 ? -6.071 -4.874 12.493 1.00 95.19 100 PHE A CA 1
ATOM 814 C C . PHE A 1 100 ? -5.987 -3.725 11.487 1.00 95.19 100 PHE A C 1
ATOM 816 O O . PHE A 1 100 ? -5.462 -3.910 10.392 1.00 95.19 100 PHE A O 1
ATOM 823 N N . SER A 1 101 ? -6.442 -2.530 11.867 1.00 93.62 101 SER A N 1
ATOM 824 C CA . SER A 1 101 ? -6.365 -1.345 11.010 1.00 93.62 101 SER A CA 1
ATOM 825 C C . SER A 1 101 ? -4.924 -0.868 10.781 1.00 93.62 101 SER A C 1
ATOM 827 O O . SER A 1 101 ? -4.570 -0.508 9.663 1.00 93.62 101 SER A O 1
ATOM 829 N N . GLU A 1 102 ? -4.059 -0.937 11.801 1.00 92.81 102 GLU A N 1
ATOM 830 C CA . GLU A 1 102 ? -2.615 -0.703 11.672 1.00 92.81 102 GLU A CA 1
ATOM 831 C C . GLU A 1 102 ? -1.975 -1.681 10.682 1.00 92.81 102 GLU A C 1
ATOM 833 O O . GLU A 1 102 ? -1.188 -1.270 9.831 1.00 92.81 102 GLU A O 1
ATOM 838 N N . HIS A 1 103 ? -2.326 -2.965 10.773 1.00 95.06 103 HIS A N 1
ATOM 839 C CA . HIS A 1 103 ? -1.793 -3.985 9.876 1.00 95.06 103 HIS A CA 1
ATOM 840 C C . HIS A 1 103 ? -2.302 -3.815 8.443 1.00 95.06 103 HIS A C 1
ATOM 842 O O . HIS A 1 103 ? -1.529 -3.938 7.497 1.00 95.06 103 HIS A O 1
ATOM 848 N N . GLY A 1 104 ? -3.580 -3.468 8.274 1.00 94.12 104 GLY A N 1
ATOM 849 C CA . GLY A 1 104 ? -4.143 -3.143 6.966 1.00 94.12 104 GLY A CA 1
ATOM 850 C C . GLY A 1 104 ? -3.442 -1.951 6.317 1.00 94.12 104 GLY A C 1
ATOM 851 O O . GLY A 1 104 ? -3.086 -2.020 5.144 1.00 94.12 104 GLY A O 1
ATOM 852 N N . LEU A 1 105 ? -3.161 -0.895 7.086 1.00 93.19 105 LEU A N 1
ATOM 853 C CA . LEU A 1 105 ? -2.395 0.245 6.587 1.00 93.19 105 LEU A CA 1
ATOM 854 C C . LEU A 1 105 ? -0.970 -0.158 6.182 1.00 93.19 105 LEU A C 1
ATOM 856 O O . LEU A 1 105 ? -0.522 0.246 5.116 1.00 93.19 105 LEU A O 1
ATOM 860 N N . LEU A 1 106 ? -0.285 -0.988 6.978 1.00 93.81 106 LEU A N 1
ATOM 861 C CA . LEU A 1 106 ? 1.034 -1.521 6.615 1.00 93.81 106 LEU A CA 1
ATOM 862 C C . LEU A 1 106 ? 0.990 -2.265 5.274 1.00 93.81 106 LEU A C 1
ATOM 864 O O . LEU A 1 106 ? 1.822 -2.000 4.409 1.00 93.81 106 LEU A O 1
ATOM 868 N N . MET A 1 107 ? 0.024 -3.167 5.093 1.00 94.00 107 MET A N 1
ATOM 869 C CA . MET A 1 107 ? -0.139 -3.908 3.841 1.00 94.00 107 MET A CA 1
ATOM 870 C C . MET A 1 107 ? -0.383 -2.965 2.657 1.00 94.00 107 MET A C 1
ATOM 872 O O . MET A 1 107 ? 0.258 -3.111 1.618 1.00 94.00 107 MET A O 1
ATOM 876 N N . LEU A 1 108 ? -1.250 -1.960 2.818 1.00 92.44 108 LEU A N 1
ATOM 877 C CA . LEU A 1 108 ? -1.500 -0.951 1.783 1.00 92.44 108 LEU A CA 1
ATOM 878 C C . LEU A 1 108 ? -0.234 -0.156 1.447 1.00 92.44 108 LEU A C 1
ATOM 880 O O . LEU A 1 108 ? 0.070 0.042 0.273 1.00 92.44 108 LEU A O 1
ATOM 884 N N . SER A 1 109 ? 0.535 0.255 2.457 1.00 93.06 109 SER A N 1
ATOM 885 C CA . SER A 1 109 ? 1.819 0.931 2.265 1.00 93.06 109 SER A CA 1
ATOM 886 C C . SER A 1 109 ? 2.815 0.057 1.503 1.00 93.06 109 SER A C 1
ATOM 888 O O . SER A 1 109 ? 3.462 0.539 0.578 1.00 93.06 109 SER A O 1
ATOM 890 N N . GLN A 1 110 ? 2.914 -1.231 1.840 1.00 93.38 110 GLN A N 1
ATOM 891 C CA . GLN A 1 110 ? 3.774 -2.178 1.127 1.00 93.38 110 GLN A CA 1
ATOM 892 C C . GLN A 1 110 ? 3.344 -2.334 -0.335 1.00 93.38 110 GLN A C 1
ATOM 894 O O . GLN A 1 110 ? 4.179 -2.212 -1.228 1.00 93.38 110 GLN A O 1
ATOM 899 N N . MET A 1 111 ? 2.048 -2.541 -0.590 1.00 91.62 111 MET A N 1
ATOM 900 C CA . MET A 1 111 ? 1.503 -2.642 -1.948 1.00 91.62 111 MET A CA 1
ATOM 901 C C . MET A 1 111 ? 1.783 -1.385 -2.767 1.00 91.62 111 MET A C 1
ATOM 903 O O . MET A 1 111 ? 2.253 -1.480 -3.898 1.00 91.62 111 MET A O 1
ATOM 907 N N . ARG A 1 112 ? 1.582 -0.208 -2.174 1.00 91.12 112 ARG A N 1
ATOM 908 C CA . ARG A 1 112 ? 1.886 1.076 -2.806 1.00 91.12 112 ARG A CA 1
ATOM 909 C C . ARG A 1 112 ? 3.363 1.195 -3.191 1.00 91.12 112 ARG A C 1
ATOM 911 O O . ARG A 1 112 ? 3.671 1.557 -4.323 1.00 91.12 112 ARG A O 1
ATOM 918 N N . CYS A 1 113 ? 4.277 0.840 -2.288 1.00 91.69 113 CYS A N 1
ATOM 919 C CA . CYS A 1 113 ? 5.716 0.851 -2.568 1.00 91.69 113 CYS A CA 1
ATOM 920 C C . CYS A 1 113 ? 6.123 -0.148 -3.662 1.00 91.69 113 CYS A C 1
ATOM 922 O O . CYS A 1 113 ? 7.012 0.149 -4.465 1.00 91.69 113 CYS A O 1
ATOM 924 N N . MET A 1 114 ? 5.479 -1.319 -3.707 1.00 91.75 114 MET A N 1
ATOM 925 C CA . MET A 1 114 ? 5.702 -2.303 -4.770 1.00 91.75 114 MET A CA 1
ATOM 926 C C . MET A 1 114 ? 5.254 -1.755 -6.123 1.00 91.75 114 MET A C 1
ATOM 928 O O . MET A 1 114 ? 6.028 -1.806 -7.073 1.00 91.75 114 MET A O 1
ATOM 932 N N . ILE A 1 115 ? 4.058 -1.161 -6.198 1.00 88.81 115 ILE A N 1
ATOM 933 C CA . ILE A 1 115 ? 3.555 -0.527 -7.425 1.00 88.81 115 ILE A CA 1
ATOM 934 C C . ILE A 1 115 ? 4.508 0.582 -7.877 1.00 88.81 115 ILE A C 1
ATOM 936 O O . ILE A 1 115 ? 4.905 0.598 -9.037 1.00 88.81 115 ILE A O 1
ATOM 940 N N . ALA A 1 116 ? 4.945 1.461 -6.970 1.00 89.06 116 ALA A N 1
ATOM 941 C CA . ALA A 1 116 ? 5.894 2.522 -7.307 1.00 89.06 116 ALA A CA 1
ATOM 942 C C . ALA A 1 116 ? 7.208 1.970 -7.889 1.00 89.06 116 ALA A C 1
ATOM 944 O O . ALA A 1 116 ? 7.715 2.498 -8.877 1.00 89.06 116 ALA A O 1
ATOM 945 N N . SER A 1 117 ? 7.735 0.890 -7.303 1.00 90.56 117 SER A N 1
ATOM 946 C CA . SER A 1 117 ? 8.939 0.214 -7.801 1.00 90.56 117 SER A CA 1
ATOM 947 C C . SER A 1 117 ? 8.723 -0.394 -9.187 1.00 90.56 117 SER A C 1
ATOM 949 O O . SER A 1 117 ? 9.549 -0.184 -10.068 1.00 90.56 117 SER A O 1
ATOM 951 N N . ILE A 1 118 ? 7.604 -1.094 -9.401 1.00 88.88 118 ILE A N 1
ATOM 952 C CA . ILE A 1 118 ? 7.270 -1.716 -10.691 1.00 88.88 118 ILE A CA 1
ATOM 953 C C . ILE A 1 118 ? 7.150 -0.655 -11.782 1.00 88.88 118 ILE A C 1
ATOM 955 O O . ILE A 1 118 ? 7.774 -0.795 -12.828 1.00 88.88 118 ILE A O 1
ATOM 959 N N . VAL A 1 119 ? 6.405 0.425 -11.527 1.00 85.94 119 VAL A N 1
ATOM 960 C CA . VAL A 1 119 ? 6.245 1.517 -12.499 1.00 85.94 119 VAL A CA 1
ATOM 961 C C . VAL A 1 119 ? 7.602 2.129 -12.845 1.00 85.94 119 VAL A C 1
ATOM 963 O O . VAL A 1 119 ? 7.875 2.383 -14.012 1.00 85.94 119 VAL A O 1
ATOM 966 N N . LYS A 1 120 ? 8.485 2.317 -11.856 1.00 86.19 120 LYS A N 1
ATOM 967 C CA . LYS A 1 120 ? 9.841 2.817 -12.104 1.00 86.19 120 LYS A CA 1
ATOM 968 C C . LYS A 1 120 ? 10.663 1.860 -12.976 1.00 86.19 120 LYS A C 1
ATOM 970 O O . LYS A 1 120 ? 11.361 2.315 -13.873 1.00 86.19 120 LYS A O 1
ATOM 975 N N . THR A 1 121 ? 10.604 0.556 -12.711 1.00 88.38 121 THR A N 1
ATOM 976 C CA . THR A 1 121 ? 11.318 -0.444 -13.517 1.00 88.38 121 THR A CA 1
ATOM 977 C C . THR A 1 121 ? 10.797 -0.488 -14.950 1.00 88.38 121 THR A C 1
ATOM 979 O O . THR A 1 121 ? 11.600 -0.579 -15.872 1.00 88.38 121 THR A O 1
ATOM 982 N N . LEU A 1 122 ? 9.481 -0.391 -15.148 1.00 86.31 122 LEU A N 1
ATOM 983 C CA . LEU A 1 122 ? 8.890 -0.318 -16.486 1.00 86.31 122 LEU A CA 1
ATOM 984 C C . LEU A 1 122 ? 9.374 0.934 -17.231 1.00 86.31 122 LEU A C 1
ATOM 986 O O . LEU A 1 122 ? 9.922 0.804 -18.315 1.00 86.31 122 LEU A O 1
ATOM 990 N N . ASP A 1 123 ? 9.337 2.103 -16.590 1.00 84.31 123 ASP A N 1
ATOM 991 C CA . ASP A 1 123 ? 9.861 3.356 -17.159 1.00 84.31 123 ASP A CA 1
ATOM 992 C C . ASP A 1 123 ? 11.359 3.279 -17.526 1.00 84.31 123 ASP A C 1
ATOM 994 O O . ASP A 1 123 ? 11.817 3.891 -18.493 1.00 84.31 123 ASP A O 1
ATOM 998 N N . GLU A 1 124 ? 12.163 2.529 -16.770 1.00 87.94 124 GLU A N 1
ATOM 999 C CA . GLU A 1 124 ? 13.559 2.266 -17.133 1.00 87.94 124 GLU A CA 1
ATOM 1000 C C . GLU A 1 124 ? 13.663 1.395 -18.393 1.00 87.94 124 GLU A C 1
ATOM 1002 O O . GLU A 1 124 ? 14.435 1.734 -19.291 1.00 87.94 124 GLU A O 1
ATOM 1007 N N . VAL A 1 125 ? 12.879 0.314 -18.485 1.00 87.94 125 VAL A N 1
ATOM 1008 C CA . VAL A 1 125 ? 12.823 -0.564 -19.669 1.00 87.94 125 VAL A CA 1
ATOM 1009 C C . VAL A 1 125 ? 12.396 0.219 -20.907 1.00 87.94 125 VAL A C 1
ATOM 1011 O O . VAL A 1 125 ? 13.054 0.129 -21.939 1.00 87.94 125 VAL A O 1
ATOM 1014 N N . ASP A 1 126 ? 11.365 1.044 -20.786 1.00 85.38 126 ASP A N 1
ATOM 1015 C CA . ASP A 1 126 ? 10.816 1.844 -21.878 1.00 85.38 126 ASP A CA 1
ATOM 1016 C C . ASP A 1 126 ? 11.853 2.816 -22.439 1.00 85.38 126 ASP A C 1
ATOM 1018 O O . ASP A 1 126 ? 12.092 2.865 -23.646 1.00 85.38 126 ASP A O 1
ATOM 1022 N N . ARG A 1 127 ? 12.585 3.502 -21.553 1.00 86.25 127 ARG A N 1
ATOM 1023 C CA . ARG A 1 127 ? 13.702 4.373 -21.944 1.00 86.25 127 ARG A CA 1
ATOM 1024 C C . ARG A 1 127 ? 14.846 3.616 -22.614 1.00 86.25 127 ARG A C 1
ATOM 1026 O O . ARG A 1 127 ? 15.570 4.208 -23.416 1.00 86.25 127 ARG A O 1
ATOM 1033 N N . TYR A 1 128 ? 15.076 2.349 -22.272 1.00 88.19 128 TYR A N 1
ATOM 1034 C CA . TYR A 1 128 ? 16.061 1.524 -22.976 1.00 88.19 128 TYR A CA 1
ATOM 1035 C C . TYR A 1 128 ? 15.563 1.104 -24.359 1.00 88.19 128 TYR A C 1
ATOM 1037 O O . TYR A 1 128 ? 16.357 1.147 -25.297 1.00 88.19 128 TYR A O 1
ATOM 1045 N N . THR A 1 129 ? 14.279 0.772 -24.499 1.00 86.25 129 THR A N 1
ATOM 1046 C CA . THR A 1 129 ? 13.648 0.471 -25.791 1.00 86.25 129 THR A CA 1
ATOM 1047 C C . THR A 1 129 ? 13.733 1.672 -26.729 1.00 86.25 129 THR A C 1
ATOM 1049 O O . THR A 1 129 ? 14.275 1.549 -27.820 1.00 86.25 129 THR A O 1
ATOM 1052 N N . GLU A 1 130 ? 13.354 2.869 -26.269 1.00 85.12 130 GLU A N 1
ATOM 1053 C CA . GLU A 1 130 ? 13.455 4.101 -27.068 1.00 85.12 130 GLU A CA 1
ATOM 1054 C C . GLU A 1 130 ? 14.894 4.386 -27.526 1.00 85.12 130 GLU A C 1
ATOM 1056 O O . GLU A 1 130 ? 15.133 4.792 -28.663 1.00 85.12 130 GLU A O 1
ATOM 1061 N N . LYS A 1 131 ? 15.886 4.160 -26.653 1.00 84.94 131 LYS A N 1
ATOM 1062 C CA . LYS A 1 131 ? 17.305 4.305 -27.015 1.00 84.94 131 LYS A CA 1
ATOM 1063 C C . LYS A 1 131 ? 17.754 3.265 -28.035 1.00 84.94 131 LYS A C 1
ATOM 1065 O O . LYS A 1 131 ? 18.613 3.570 -28.860 1.00 84.94 131 LYS A O 1
ATOM 1070 N N . PHE A 1 132 ? 17.227 2.048 -27.957 1.00 81.56 132 PHE A N 1
ATOM 1071 C CA . PHE A 1 132 ? 17.517 0.996 -28.922 1.00 81.56 132 PHE A CA 1
ATOM 1072 C C . PHE A 1 132 ? 16.936 1.341 -30.298 1.00 81.56 132 PHE A C 1
ATOM 1074 O O . PHE A 1 132 ? 17.660 1.292 -31.291 1.00 81.56 132 PHE A O 1
ATOM 1081 N N . ASP A 1 133 ? 15.695 1.822 -30.341 1.00 80.94 133 ASP A N 1
ATOM 1082 C CA . ASP A 1 133 ? 15.054 2.292 -31.572 1.00 80.94 133 ASP A CA 1
ATOM 1083 C C . ASP A 1 133 ? 15.821 3.478 -32.183 1.00 80.94 133 ASP A C 1
ATOM 1085 O O . ASP A 1 133 ? 16.022 3.558 -33.397 1.00 80.94 133 ASP A O 1
ATOM 1089 N N . GLN A 1 134 ? 16.318 4.401 -31.354 1.00 80.81 134 GLN A N 1
ATOM 1090 C CA . GLN A 1 134 ? 17.179 5.502 -31.808 1.00 80.81 134 GLN A CA 1
ATOM 1091 C C . GLN A 1 134 ? 18.533 5.012 -32.341 1.00 80.81 134 GLN A C 1
ATOM 1093 O O . GLN A 1 134 ? 19.065 5.586 -33.293 1.00 80.81 134 GLN A O 1
ATOM 1098 N N . LEU A 1 135 ? 19.107 3.950 -31.764 1.00 76.94 135 LEU A N 1
ATOM 1099 C CA . LEU A 1 135 ? 20.351 3.360 -32.262 1.00 76.94 135 LEU A CA 1
ATOM 1100 C C . LEU A 1 135 ? 20.177 2.798 -33.678 1.00 76.94 135 LEU A C 1
ATOM 1102 O O . LEU A 1 135 ? 21.024 3.049 -34.539 1.00 76.94 135 LEU A O 1
ATOM 1106 N N . GLU A 1 136 ? 19.073 2.093 -33.926 1.00 68.25 136 GLU A N 1
ATOM 1107 C CA . GLU A 1 136 ? 18.722 1.566 -35.246 1.00 68.25 136 GLU A CA 1
ATOM 1108 C C . GLU A 1 136 ? 18.507 2.696 -36.271 1.00 68.25 136 GLU A C 1
ATOM 1110 O O . GLU A 1 136 ? 19.043 2.656 -37.386 1.00 68.25 136 GLU A O 1
ATOM 1115 N N . ASN A 1 137 ? 17.798 3.754 -35.872 1.00 67.06 137 ASN A N 1
ATOM 1116 C CA . ASN A 1 137 ? 17.397 4.826 -36.780 1.00 67.06 137 ASN A CA 1
ATOM 1117 C C . ASN A 1 137 ? 18.492 5.871 -37.053 1.00 67.06 137 ASN A C 1
ATOM 1119 O O . ASN A 1 137 ? 18.672 6.257 -38.210 1.00 67.06 137 ASN A O 1
ATOM 1123 N N . ASP A 1 138 ? 19.293 6.276 -36.063 1.00 65.31 138 ASP A N 1
ATOM 1124 C CA . ASP A 1 138 ? 20.180 7.448 -36.185 1.00 65.31 138 ASP A CA 1
ATOM 1125 C C . ASP A 1 138 ? 21.680 7.138 -36.080 1.00 65.31 138 ASP A C 1
ATOM 1127 O O . ASP A 1 138 ? 22.494 7.867 -36.649 1.00 65.31 138 ASP A O 1
ATOM 1131 N N . LEU A 1 139 ? 22.074 6.046 -35.416 1.00 64.44 139 LEU A N 1
ATOM 1132 C CA . LEU A 1 139 ? 23.477 5.814 -35.033 1.00 64.44 139 LEU A CA 1
ATOM 1133 C C . LEU A 1 139 ? 24.171 4.664 -35.769 1.00 64.44 139 LEU A C 1
ATOM 1135 O O . LEU A 1 139 ? 25.399 4.570 -35.703 1.00 64.44 139 LEU A O 1
ATOM 1139 N N . LEU A 1 140 ? 23.444 3.813 -36.498 1.00 69.69 140 LEU A N 1
ATOM 1140 C CA . LEU A 1 140 ? 24.086 2.804 -37.342 1.00 69.69 140 LEU A CA 1
ATOM 1141 C C . LEU A 1 140 ? 24.900 3.489 -38.463 1.00 69.69 140 LEU A C 1
ATOM 1143 O O . LEU A 1 140 ? 24.326 4.236 -39.267 1.00 69.69 140 LEU A O 1
ATOM 1147 N N . PRO A 1 141 ? 26.219 3.219 -38.582 1.00 79.25 141 PRO A N 1
ATOM 1148 C CA . PRO A 1 141 ? 27.018 3.644 -39.723 1.00 79.25 141 PRO A CA 1
ATOM 1149 C C . PRO A 1 141 ? 26.344 3.232 -41.032 1.00 79.25 141 PRO A C 1
ATOM 1151 O O . PRO A 1 141 ? 25.772 2.145 -41.127 1.00 79.25 141 PRO A O 1
ATOM 1154 N N . ALA A 1 142 ? 26.455 4.061 -42.072 1.00 74.81 142 ALA A N 1
ATOM 1155 C CA . ALA A 1 142 ? 25.784 3.827 -43.356 1.00 74.81 142 ALA A CA 1
ATOM 1156 C C . ALA A 1 142 ? 26.030 2.412 -43.928 1.00 74.81 142 ALA A C 1
ATOM 1158 O O . ALA A 1 142 ? 25.127 1.804 -44.503 1.00 74.81 142 ALA A O 1
ATOM 1159 N N . GLY A 1 143 ? 27.227 1.853 -43.708 1.00 74.69 143 GLY A N 1
ATOM 1160 C CA . GLY A 1 143 ? 27.558 0.477 -44.089 1.00 74.69 143 GLY A CA 1
ATOM 1161 C C . GLY A 1 143 ? 26.738 -0.591 -43.353 1.00 74.69 143 GLY A C 1
ATOM 1162 O O . GLY A 1 143 ? 26.320 -1.562 -43.976 1.00 74.69 143 GLY A O 1
ATOM 1163 N N . GLN A 1 144 ? 26.449 -0.403 -42.062 1.00 77.69 144 GLN A N 1
ATOM 1164 C CA . GLN A 1 144 ? 25.628 -1.333 -41.278 1.00 77.69 144 GLN A CA 1
ATOM 1165 C C . GLN A 1 144 ? 24.142 -1.234 -41.644 1.00 77.69 144 GLN A C 1
ATOM 1167 O O . GLN A 1 144 ? 23.495 -2.269 -41.774 1.00 77.69 144 GLN A O 1
ATOM 1172 N N . LYS A 1 145 ? 23.623 -0.029 -41.922 1.00 78.50 145 LYS A N 1
ATOM 1173 C CA . LYS A 1 145 ? 22.256 0.144 -42.458 1.00 78.50 145 LYS A CA 1
ATOM 1174 C C . LYS A 1 145 ? 22.084 -0.551 -43.812 1.00 78.50 145 LYS A C 1
ATOM 1176 O O . LYS A 1 145 ? 21.106 -1.260 -44.035 1.00 78.50 145 LYS A O 1
ATOM 1181 N N . SER A 1 146 ? 23.069 -0.396 -44.702 1.00 81.00 146 SER A N 1
ATOM 1182 C CA . SER A 1 146 ? 23.090 -1.072 -46.006 1.00 81.00 146 SER A CA 1
ATOM 1183 C C . SER A 1 146 ? 23.142 -2.596 -45.861 1.00 81.00 146 SER A C 1
ATOM 1185 O O . SER A 1 146 ? 22.386 -3.309 -46.521 1.00 81.00 146 SER A O 1
ATOM 1187 N N . LEU A 1 147 ? 23.981 -3.108 -44.952 1.00 84.19 147 LEU A N 1
ATOM 1188 C CA . LEU A 1 147 ? 24.068 -4.540 -44.670 1.00 84.19 147 LEU A CA 1
ATOM 1189 C C . LEU A 1 147 ? 22.745 -5.099 -44.133 1.00 84.19 147 LEU A C 1
ATOM 1191 O O . LEU A 1 147 ? 22.296 -6.127 -44.630 1.00 84.19 147 LEU A O 1
ATOM 1195 N N . LEU A 1 148 ? 22.101 -4.411 -43.185 1.00 83.31 148 LEU A N 1
ATOM 1196 C CA . LEU A 1 148 ? 20.799 -4.805 -42.638 1.00 83.31 148 LEU A CA 1
ATOM 1197 C C . LEU A 1 148 ? 19.746 -4.927 -43.751 1.00 83.31 148 LEU A C 1
ATOM 1199 O O . LEU A 1 148 ? 19.090 -5.960 -43.873 1.00 83.31 148 LEU A O 1
ATOM 1203 N N . GLY A 1 149 ? 19.658 -3.926 -44.633 1.00 84.81 149 GLY A N 1
ATOM 1204 C CA . GLY A 1 149 ? 18.749 -3.958 -45.782 1.00 84.81 149 GLY A CA 1
ATOM 1205 C C . GLY A 1 149 ? 19.082 -5.050 -46.809 1.00 84.81 149 GLY A C 1
ATOM 1206 O O . GLY A 1 149 ? 18.186 -5.580 -47.464 1.00 84.81 149 GLY A O 1
ATOM 1207 N N . ASN A 1 150 ? 20.356 -5.418 -46.966 1.00 90.44 150 ASN A N 1
ATOM 1208 C CA . ASN A 1 150 ? 20.762 -6.528 -47.835 1.00 90.44 150 ASN A CA 1
ATOM 1209 C C . ASN A 1 150 ? 20.403 -7.890 -47.231 1.00 90.44 150 ASN A C 1
ATOM 1211 O O . ASN A 1 150 ? 19.923 -8.762 -47.950 1.00 90.44 150 ASN A O 1
ATOM 1215 N N . VAL A 1 151 ? 20.596 -8.062 -45.921 1.00 89.56 151 VAL A N 1
ATOM 1216 C CA . VAL A 1 151 ? 20.211 -9.281 -45.196 1.00 89.56 151 VAL A CA 1
ATOM 1217 C C . VAL A 1 151 ? 18.695 -9.462 -45.218 1.00 89.56 151 VAL A C 1
ATOM 1219 O O . VAL A 1 151 ? 18.228 -10.568 -45.477 1.00 89.56 151 VAL A O 1
ATOM 1222 N N . HIS A 1 152 ? 17.928 -8.386 -45.023 1.00 88.44 152 HIS A N 1
ATOM 1223 C CA . HIS A 1 152 ? 16.468 -8.446 -45.078 1.00 88.44 152 HIS A CA 1
ATOM 1224 C C . HIS A 1 152 ? 15.966 -8.878 -46.463 1.00 88.44 152 HIS A C 1
ATOM 1226 O O . HIS A 1 152 ? 15.208 -9.837 -46.569 1.00 88.44 152 HIS A O 1
ATOM 1232 N N . ARG A 1 153 ? 16.491 -8.272 -47.537 1.00 93.44 153 ARG A N 1
ATOM 1233 C CA . ARG A 1 153 ? 16.164 -8.669 -48.919 1.00 93.44 153 ARG A CA 1
ATOM 1234 C C . ARG A 1 153 ? 16.563 -10.108 -49.243 1.00 93.44 153 ARG A C 1
ATOM 1236 O O . ARG A 1 153 ? 15.839 -10.800 -49.952 1.00 93.44 153 ARG A O 1
ATOM 1243 N N . PHE A 1 154 ? 17.710 -10.568 -48.740 1.00 94.19 154 PHE A N 1
ATOM 1244 C CA . PHE A 1 154 ? 18.119 -11.965 -48.890 1.00 94.19 154 PHE A CA 1
ATOM 1245 C C . PHE A 1 154 ? 17.132 -12.909 -48.196 1.00 94.19 154 PHE A C 1
ATOM 1247 O O . PHE A 1 154 ? 16.747 -13.918 -48.779 1.00 94.19 154 PHE A O 1
ATOM 1254 N N . TYR A 1 155 ? 16.698 -12.568 -46.982 1.00 92.44 155 TYR A N 1
ATOM 1255 C CA . TYR A 1 155 ? 15.714 -13.347 -46.238 1.00 92.44 155 TYR A CA 1
ATOM 1256 C C . TYR A 1 155 ? 14.363 -13.416 -46.965 1.00 92.44 155 TYR A C 1
ATOM 1258 O O . TYR A 1 155 ? 13.835 -14.507 -47.151 1.00 92.44 155 TYR A O 1
ATOM 1266 N N . GLU A 1 156 ? 13.841 -12.289 -47.458 1.00 93.00 156 GLU A N 1
ATOM 1267 C CA . GLU A 1 156 ? 12.598 -12.254 -48.248 1.00 93.00 156 GLU A CA 1
ATOM 1268 C C . GLU A 1 156 ? 12.689 -13.117 -49.516 1.00 93.00 156 GLU A C 1
ATOM 1270 O O . GLU A 1 156 ? 11.765 -13.873 -49.831 1.00 93.00 156 GLU A O 1
ATOM 1275 N N . ALA A 1 157 ? 13.820 -13.045 -50.227 1.00 93.12 157 ALA A N 1
ATOM 1276 C CA . ALA A 1 157 ? 14.067 -13.867 -51.408 1.00 93.12 157 ALA A CA 1
ATOM 1277 C C . ALA A 1 157 ? 14.140 -15.362 -51.060 1.00 93.12 157 ALA A C 1
ATOM 1279 O O . ALA A 1 157 ? 13.622 -16.194 -51.804 1.00 93.12 157 ALA A O 1
ATOM 1280 N N . LEU A 1 158 ? 14.749 -15.704 -49.922 1.00 92.31 158 LEU A N 1
ATOM 1281 C CA . LEU A 1 158 ? 14.847 -17.076 -49.433 1.00 92.31 158 LEU A CA 1
ATOM 1282 C C . LEU A 1 158 ? 13.470 -17.638 -49.051 1.00 92.31 158 LEU A C 1
ATOM 1284 O O . LEU A 1 158 ? 13.151 -18.760 -49.435 1.00 92.31 158 LEU A O 1
ATOM 1288 N N . CYS A 1 159 ? 12.641 -16.857 -48.351 1.00 90.56 159 CYS A N 1
ATOM 1289 C CA . CYS A 1 159 ? 11.261 -17.233 -48.037 1.00 90.56 159 CYS A CA 1
ATOM 1290 C C . CYS A 1 159 ? 10.432 -17.437 -49.310 1.00 90.56 159 CYS A C 1
ATOM 1292 O O . CYS A 1 159 ? 9.800 -18.477 -49.461 1.00 90.56 159 CYS A O 1
ATOM 1294 N N . SER A 1 160 ? 10.512 -16.504 -50.263 1.00 92.62 160 SER A N 1
ATOM 1295 C CA . SER A 1 160 ? 9.788 -16.606 -51.539 1.00 92.62 160 SER A CA 1
ATOM 1296 C C . SER A 1 160 ? 10.188 -17.856 -52.333 1.00 92.62 160 SER A C 1
ATOM 1298 O O . SER A 1 160 ? 9.340 -18.528 -52.913 1.00 92.62 160 SER A O 1
ATOM 1300 N N . ALA A 1 161 ? 11.480 -18.199 -52.336 1.00 89.06 161 ALA A N 1
ATOM 1301 C CA . ALA A 1 161 ? 11.986 -19.396 -53.003 1.00 89.06 161 ALA A CA 1
ATOM 1302 C C . ALA A 1 161 ? 11.588 -20.701 -52.294 1.00 89.06 161 ALA A C 1
ATOM 1304 O O . ALA A 1 161 ? 11.475 -21.727 -52.953 1.00 89.06 161 ALA A O 1
ATOM 1305 N N . ALA A 1 162 ? 11.386 -20.679 -50.974 1.00 87.19 162 ALA A N 1
ATOM 1306 C CA . ALA A 1 162 ? 10.932 -21.841 -50.209 1.00 87.19 162 ALA A CA 1
ATOM 1307 C C . ALA A 1 162 ? 9.426 -22.122 -50.372 1.00 87.19 162 ALA A C 1
ATOM 1309 O O . ALA A 1 162 ? 8.984 -23.242 -50.127 1.00 87.19 162 ALA A O 1
ATOM 1310 N N . GLU A 1 163 ? 8.648 -21.114 -50.773 1.00 83.88 163 GLU A N 1
ATOM 1311 C CA . GLU A 1 163 ? 7.213 -21.221 -51.068 1.00 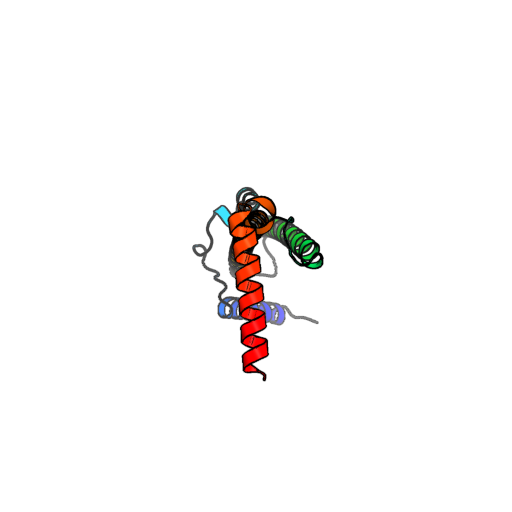83.88 163 GLU A CA 1
ATOM 1312 C C . GLU A 1 163 ? 6.916 -21.570 -52.544 1.00 83.88 163 GLU A C 1
ATOM 1314 O O . GLU A 1 163 ? 5.751 -21.752 -52.904 1.00 83.88 163 GLU A O 1
ATOM 1319 N N . SER A 1 164 ? 7.955 -21.671 -53.386 1.00 62.84 164 SER A N 1
ATOM 1320 C CA . SER A 1 164 ? 7.896 -22.012 -54.820 1.00 62.84 164 SER A CA 1
ATOM 1321 C C . SER A 1 164 ? 8.167 -23.495 -55.074 1.00 62.84 164 SER A C 1
ATOM 1323 O O . SER A 1 164 ? 7.505 -24.067 -55.970 1.00 62.84 164 SER A O 1
#

pLDDT: mean 86.54, std 8.57, range [57.56, 97.62]

Sequence (164 aa):
KVTKPMKQRALVDLFKSLKENGFSSLKWSVPSQIREMIQLLQLPIPPKAMLWLKDDAAVLESAERYFYRSSVELSQLRAEIAMFGSQYISQREMKLMERFSEHGLLMLSQMRCMIASIVKTLDEVDRYTEKFDQLENDLLPAGQKSLLGNVHRFYEALCSAAES

Organism: NCBI:txid2749911

Secondary structure (DSSP, 8-state):
---HHHHHHHHHHHHHHHHHTT----GGGS-GGGG-HHHHHTSPPPPSTT-SSHHHHHHHHHHHHHHHHHHHHHHHHHHHHHHT--SSS-HHHHHHHHHHHHHHHHHHHHHHHHHHHHHHHHHHHHHHHHHHHHIIIIIS-HHHHHHHHHHHHHHHHHHHHH--

Radius of gyration: 27.78 Å; chains: 1; bounding box: 62×34×80 Å